Protein AF-A0AAW6MBW4-F1 (afdb_monomer)

Mean predicted aligned error: 4.38 Å

pLDDT: mean 92.66, std 5.17, range [71.69, 97.44]

Solvent-accessible surface area (backbone atoms only — not comparable to full-atom values): 7155 Å² total; per-residue (Å²): 105,71,68,36,54,45,29,74,73,68,46,91,41,73,45,76,38,62,93,68,98,76,87,76,88,46,88,57,50,76,43,84,34,86,46,63,65,53,43,38,54,51,50,59,61,53,50,78,77,41,60,62,49,75,48,75,73,88,69,64,69,55,41,66,66,71,81,73,98,57,86,80,74,86,70,95,74,84,85,88,83,82,60,67,37,76,50,83,62,51,67,63,52,47,62,73,69,56,52,90,86,42,45,82,45,81,67,133

Radius of gyration: 17.31 Å; Cα contacts (8 Å, |Δi|>4): 122; chains: 1; bounding box: 35×32×50 Å

InterPro domains:
  IPR007085 DNA/pantothenate metabolism flavoprotein, C-terminal [PF04127] (1-108)
  IPR035929 CoaB-like superfamily [G3DSA:3.40.50.10300] (1-108)
  IPR035929 CoaB-like superfamily [SSF102645] (1-108)

Structure (mmCIF, N/CA/C/O backbone):
data_AF-A0AAW6MBW4-F1
#
_entry.id   AF-A0AAW6MBW4-F1
#
loop_
_atom_site.group_PDB
_atom_site.id
_atom_site.type_symbol
_atom_site.label_atom_id
_atom_site.label_alt_id
_atom_site.label_comp_id
_atom_site.label_asym_id
_atom_site.label_entity_id
_atom_site.label_seq_id
_atom_site.pdbx_PDB_ins_code
_atom_site.Cartn_x
_atom_site.Cartn_y
_atom_site.Cartn_z
_atom_site.occupancy
_atom_site.B_iso_or_equiv
_atom_site.auth_seq_id
_atom_site.auth_comp_id
_atom_site.auth_asym_id
_atom_site.auth_atom_id
_atom_site.pdbx_PDB_model_num
ATOM 1 N N . ALA A 1 1 ? 0.114 -13.342 6.636 1.00 88.62 1 ALA A N 1
ATOM 2 C CA . ALA A 1 1 ? 0.737 -13.284 7.981 1.00 88.62 1 ALA A CA 1
ATOM 3 C C . ALA A 1 1 ? 0.107 -12.204 8.862 1.00 88.62 1 ALA A C 1
ATOM 5 O O . ALA A 1 1 ? -0.788 -12.552 9.613 1.00 88.62 1 ALA A O 1
ATOM 6 N N . ILE A 1 2 ? 0.490 -10.918 8.758 1.00 93.25 2 ILE A N 1
ATOM 7 C CA . ILE A 1 2 ? -0.066 -9.849 9.625 1.00 93.25 2 ILE A CA 1
ATOM 8 C C . ILE A 1 2 ? -1.591 -9.747 9.478 1.00 93.25 2 ILE A C 1
ATOM 10 O O . ILE A 1 2 ? -2.311 -9.799 10.468 1.00 93.25 2 ILE A O 1
ATOM 14 N N . ALA A 1 3 ? -2.083 -9.680 8.236 1.00 94.44 3 ALA A N 1
ATOM 15 C CA . ALA A 1 3 ? -3.518 -9.626 7.954 1.00 94.44 3 ALA A CA 1
ATOM 16 C C . ALA A 1 3 ? -4.286 -10.826 8.545 1.00 94.44 3 ALA A C 1
ATOM 18 O O . ALA A 1 3 ? -5.332 -10.634 9.159 1.00 94.44 3 ALA A O 1
ATOM 19 N N . ASP A 1 4 ? -3.746 -12.043 8.404 1.00 94.50 4 ASP A N 1
ATOM 20 C CA . ASP A 1 4 ? -4.351 -13.257 8.966 1.00 94.50 4 ASP A CA 1
ATOM 21 C C . ASP A 1 4 ? -4.400 -13.214 10.491 1.00 94.50 4 ASP A C 1
ATOM 23 O O . ASP A 1 4 ? -5.426 -13.546 11.068 1.00 94.50 4 ASP A O 1
ATOM 27 N N . GLU A 1 5 ? -3.315 -12.796 11.144 1.00 96.19 5 GLU A N 1
ATOM 28 C CA . GLU A 1 5 ? -3.236 -12.750 12.605 1.00 96.19 5 GLU A CA 1
ATOM 29 C C . GLU A 1 5 ? -4.199 -11.707 13.188 1.00 96.19 5 GLU A C 1
ATOM 31 O O . GLU A 1 5 ? -4.886 -11.969 14.175 1.00 96.19 5 GLU A O 1
ATOM 36 N N . CYS A 1 6 ? -4.318 -10.538 12.553 1.00 96.06 6 CYS A N 1
ATOM 37 C CA . CYS A 1 6 ? -5.317 -9.541 12.934 1.00 96.06 6 CYS A CA 1
ATOM 38 C C . CYS A 1 6 ? -6.743 -10.092 12.784 1.00 96.06 6 CYS A C 1
ATOM 40 O O . CYS A 1 6 ? -7.562 -9.934 13.691 1.00 96.06 6 CYS A O 1
ATOM 42 N N . ALA A 1 7 ? -7.035 -10.765 11.667 1.00 96.62 7 ALA A N 1
ATOM 43 C CA . ALA A 1 7 ? -8.341 -11.369 11.424 1.00 96.62 7 ALA A CA 1
ATOM 44 C C . ALA A 1 7 ? -8.644 -12.508 12.416 1.00 96.62 7 ALA A C 1
ATOM 46 O O . ALA A 1 7 ? -9.751 -12.575 12.947 1.00 96.62 7 ALA 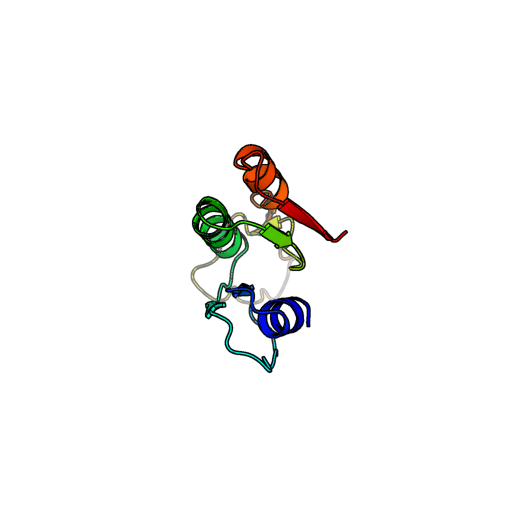A O 1
ATOM 47 N N . ALA A 1 8 ? -7.654 -13.346 12.741 1.00 96.81 8 ALA A N 1
ATOM 48 C CA . ALA A 1 8 ? -7.762 -14.414 13.737 1.00 96.81 8 ALA A CA 1
ATOM 49 C C . ALA A 1 8 ? -8.131 -13.882 15.131 1.00 96.81 8 ALA A C 1
ATOM 51 O O . ALA A 1 8 ? -8.850 -14.537 15.883 1.00 96.81 8 ALA A O 1
ATOM 52 N N . ARG A 1 9 ? -7.675 -12.668 15.461 1.00 96.88 9 ARG A N 1
ATOM 53 C CA . ARG A 1 9 ? -7.991 -11.959 16.713 1.00 96.88 9 ARG A CA 1
ATOM 54 C C . ARG A 1 9 ? -9.308 -11.175 16.664 1.00 96.88 9 ARG A C 1
ATOM 56 O O . ARG A 1 9 ? -9.620 -10.462 17.612 1.00 96.88 9 ARG A O 1
ATOM 63 N N . GLY A 1 10 ? -10.080 -11.297 15.583 1.00 96.75 10 GLY A N 1
ATOM 64 C CA . GLY A 1 10 ? -11.409 -10.697 15.444 1.00 96.75 10 GLY A CA 1
ATOM 65 C C . GLY A 1 10 ? -11.440 -9.312 14.794 1.00 96.75 10 GLY A C 1
ATOM 66 O O . GLY A 1 10 ? -12.498 -8.682 14.767 1.00 96.75 10 GLY A O 1
ATOM 67 N N . ALA A 1 11 ? -10.322 -8.817 14.253 1.00 96.94 11 ALA A N 1
ATOM 68 C CA . ALA A 1 11 ? -10.323 -7.550 13.528 1.00 96.94 11 ALA A CA 1
ATOM 69 C C . ALA A 1 11 ? -11.030 -7.676 12.167 1.00 96.94 11 ALA A C 1
ATOM 71 O O . ALA A 1 11 ? -10.907 -8.681 11.465 1.00 96.94 11 ALA A O 1
ATOM 72 N N . LYS A 1 12 ? -11.712 -6.607 11.742 1.00 97.25 12 LYS A N 1
ATOM 73 C CA . LYS A 1 12 ? -12.178 -6.461 10.356 1.00 97.25 12 LYS A CA 1
ATOM 74 C C . LYS A 1 12 ? -11.018 -5.954 9.509 1.00 97.25 12 LYS A C 1
ATOM 76 O O . LYS A 1 12 ? -10.667 -4.781 9.583 1.00 97.25 12 LYS A O 1
ATOM 81 N N . VAL A 1 13 ? -10.416 -6.839 8.722 1.00 97.44 13 VAL A N 1
ATOM 82 C CA . VAL A 1 13 ? -9.201 -6.516 7.967 1.00 97.44 13 VAL A CA 1
ATOM 83 C C . VAL A 1 13 ? -9.534 -6.182 6.516 1.00 97.44 13 VAL A C 1
ATOM 85 O O . VAL A 1 13 ? -10.237 -6.930 5.830 1.00 97.44 13 VAL A O 1
ATOM 88 N N . ILE A 1 14 ? -8.985 -5.062 6.047 1.00 97.25 14 ILE A N 1
ATOM 89 C CA . ILE A 1 14 ? -8.883 -4.716 4.629 1.00 97.25 14 ILE A CA 1
ATOM 90 C C . ILE A 1 14 ? -7.414 -4.871 4.244 1.00 97.25 14 ILE A C 1
ATOM 92 O O . ILE A 1 14 ? -6.551 -4.216 4.824 1.00 97.25 14 ILE A O 1
ATOM 96 N N . MET A 1 15 ? -7.129 -5.746 3.285 1.00 95.88 15 MET A N 1
ATOM 97 C CA . MET A 1 15 ? -5.780 -5.958 2.767 1.00 95.88 15 MET A CA 1
ATOM 98 C C . MET A 1 15 ? -5.672 -5.325 1.386 1.00 95.88 15 MET A C 1
ATOM 100 O O . MET A 1 15 ? -6.251 -5.828 0.426 1.00 95.88 15 MET A O 1
ATOM 104 N N . ILE A 1 16 ? -4.919 -4.230 1.301 1.00 96.50 16 ILE A N 1
ATOM 105 C CA . ILE A 1 16 ? -4.513 -3.623 0.032 1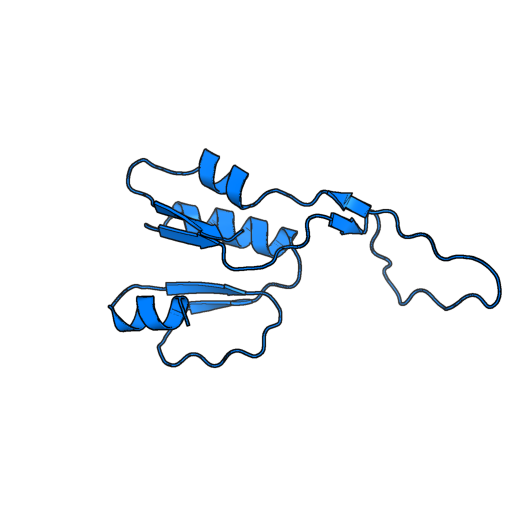.00 96.50 16 ILE A CA 1
ATOM 106 C C . ILE A 1 16 ? -3.212 -4.298 -0.382 1.00 96.50 16 ILE A C 1
ATOM 108 O O . ILE A 1 16 ? -2.265 -4.326 0.405 1.00 96.50 16 ILE A O 1
ATOM 112 N N . SER A 1 17 ? -3.159 -4.879 -1.577 1.00 95.12 17 SER A N 1
ATOM 113 C CA . SER A 1 17 ? -1.977 -5.632 -1.994 1.00 95.12 17 SER A CA 1
ATOM 114 C C . SER A 1 17 ? -1.703 -5.524 -3.482 1.00 95.12 17 SER A C 1
ATOM 116 O O . SER A 1 17 ? -2.632 -5.533 -4.288 1.00 95.12 17 SER A O 1
ATOM 118 N N . GLY A 1 18 ? -0.411 -5.449 -3.806 1.00 92.25 18 GLY A N 1
ATOM 119 C CA . GLY A 1 18 ? 0.108 -5.646 -5.151 1.00 92.25 18 GLY A CA 1
ATOM 120 C C . GLY A 1 18 ? -0.123 -7.074 -5.671 1.00 92.25 18 GLY A C 1
ATOM 121 O O . GLY A 1 18 ? -0.710 -7.910 -4.976 1.00 92.25 18 GLY A O 1
ATOM 122 N N . PRO A 1 19 ? 0.398 -7.404 -6.861 1.00 89.00 19 PRO A N 1
ATOM 123 C CA . PRO A 1 19 ? 0.449 -8.781 -7.332 1.00 89.00 19 PRO A CA 1
ATOM 124 C C . PRO A 1 19 ? 1.365 -9.610 -6.419 1.00 89.00 19 PRO A C 1
ATOM 126 O O . PRO A 1 19 ? 2.590 -9.525 -6.489 1.00 89.00 19 PRO A O 1
ATOM 129 N N . VAL A 1 20 ? 0.761 -10.410 -5.540 1.00 88.06 20 VAL A N 1
ATOM 130 C CA . VAL A 1 20 ? 1.463 -11.294 -4.602 1.00 88.06 20 VAL A CA 1
ATOM 131 C C . VAL A 1 20 ? 0.856 -12.689 -4.625 1.00 88.06 20 VAL A C 1
ATOM 133 O O . VAL A 1 20 ? -0.356 -12.861 -4.762 1.00 88.06 20 VAL A O 1
ATOM 136 N N . LEU A 1 21 ? 1.699 -13.702 -4.439 1.00 84.62 21 LEU A N 1
ATOM 137 C CA . LEU A 1 21 ? 1.243 -15.071 -4.238 1.00 84.62 21 LEU A CA 1
ATOM 138 C C . LEU A 1 21 ? 0.994 -15.291 -2.745 1.00 84.62 21 LEU A C 1
ATOM 140 O O . LEU A 1 21 ? 1.882 -15.722 -2.012 1.00 84.62 21 LEU A O 1
ATOM 144 N N . GLN A 1 22 ? -0.209 -14.949 -2.284 1.00 82.38 22 GLN A N 1
ATOM 145 C CA . GLN A 1 22 ? -0.578 -15.075 -0.878 1.00 82.38 22 GLN A CA 1
ATOM 146 C C . GLN A 1 22 ? -1.861 -15.882 -0.698 1.00 82.38 22 GLN A C 1
ATOM 148 O O . GLN A 1 22 ? -2.870 -15.635 -1.352 1.00 82.38 22 GLN A O 1
ATOM 153 N N . GLN A 1 23 ? -1.818 -16.830 0.236 1.00 86.31 23 GLN A N 1
ATOM 154 C CA . GLN A 1 23 ? -2.987 -17.564 0.706 1.00 86.31 23 GLN A CA 1
ATOM 155 C C . GLN A 1 23 ? -3.410 -17.012 2.064 1.00 86.31 23 GLN A C 1
ATOM 157 O O . GLN A 1 23 ? -2.600 -16.941 2.988 1.00 86.31 23 GLN A O 1
ATOM 162 N N . LEU A 1 24 ? -4.677 -16.620 2.168 1.00 89.81 24 LEU A N 1
ATOM 163 C CA . LEU A 1 24 ? -5.274 -16.144 3.410 1.00 89.81 24 LEU A CA 1
ATOM 164 C C . LEU A 1 24 ? -5.954 -17.305 4.129 1.00 89.81 24 LEU A C 1
ATOM 166 O O . LEU A 1 24 ? -6.648 -18.108 3.506 1.00 89.81 24 LEU A O 1
ATOM 170 N N . LYS A 1 25 ? -5.758 -17.384 5.444 1.00 92.50 25 LYS A N 1
ATOM 171 C CA . LYS A 1 25 ? -6.371 -18.417 6.295 1.00 92.50 25 LYS A CA 1
ATOM 172 C C . LYS A 1 25 ? -7.719 -17.980 6.862 1.00 92.50 25 LYS A C 1
ATOM 174 O O . LYS A 1 25 ? -8.535 -18.822 7.218 1.00 92.50 25 LYS A O 1
ATOM 179 N N . PHE A 1 26 ? -7.938 -16.671 6.947 1.00 93.44 26 PHE A N 1
ATOM 180 C CA . PHE A 1 26 ? -9.130 -16.054 7.520 1.00 93.44 26 PHE A CA 1
ATOM 181 C C . PHE A 1 26 ? -9.800 -15.124 6.502 1.00 93.44 26 PHE A C 1
ATOM 183 O O . PHE A 1 26 ? -9.137 -14.650 5.575 1.00 93.44 26 PHE A O 1
ATOM 190 N N . PRO A 1 27 ? -11.105 -14.839 6.655 1.00 91.19 27 PRO A N 1
ATOM 191 C CA . PRO A 1 27 ? -11.802 -13.918 5.771 1.00 91.19 27 PRO A CA 1
ATOM 192 C C . PRO A 1 27 ? -11.262 -12.495 5.952 1.00 91.19 27 PRO A C 1
ATOM 194 O O . PRO A 1 27 ? -11.505 -11.834 6.960 1.00 91.19 27 PRO A O 1
ATOM 197 N N . VAL A 1 28 ? -10.545 -12.019 4.940 1.00 94.88 28 VAL A N 1
ATOM 198 C CA . VAL A 1 28 ? -10.050 -10.646 4.832 1.00 94.88 28 VAL A CA 1
ATOM 199 C C . VAL A 1 28 ? -10.639 -10.032 3.571 1.00 94.88 28 VAL A C 1
ATOM 201 O O . VAL A 1 28 ? -10.746 -10.693 2.536 1.00 94.88 28 VAL A O 1
ATOM 204 N N . ARG A 1 29 ? -11.011 -8.750 3.625 1.00 95.38 29 ARG A N 1
ATOM 205 C CA . ARG A 1 29 ? -11.434 -8.028 2.426 1.00 95.38 29 ARG A CA 1
ATOM 206 C C . ARG A 1 29 ? -10.200 -7.675 1.599 1.00 95.38 29 ARG A C 1
ATOM 208 O O . ARG A 1 29 ? -9.485 -6.730 1.926 1.00 95.38 29 ARG A O 1
ATOM 215 N N . TRP A 1 30 ? -9.961 -8.433 0.536 1.00 93.62 30 TRP A N 1
ATOM 216 C CA . TRP A 1 30 ? -8.861 -8.186 -0.394 1.00 93.62 30 TRP A CA 1
ATOM 217 C C . TRP A 1 30 ? -9.203 -7.032 -1.346 1.00 93.62 30 TRP A C 1
ATOM 219 O O . TRP A 1 30 ? -10.251 -7.044 -1.992 1.00 93.62 30 TRP A O 1
ATOM 229 N N . PHE A 1 31 ? -8.305 -6.052 -1.461 1.00 95.88 31 PHE A N 1
ATOM 230 C CA . PHE A 1 31 ? -8.353 -4.981 -2.454 1.00 95.88 31 PHE A CA 1
ATOM 231 C C . PHE A 1 31 ? -7.062 -4.988 -3.300 1.00 95.88 31 PHE A C 1
ATOM 233 O O . PHE A 1 31 ? -6.021 -4.524 -2.827 1.00 95.88 31 PHE A O 1
ATOM 240 N N . PRO A 1 32 ? -7.082 -5.570 -4.513 1.00 95.38 32 PRO A N 1
ATOM 241 C CA . PRO A 1 32 ? -5.886 -5.684 -5.337 1.00 95.38 32 PRO A CA 1
ATOM 242 C C . PRO A 1 32 ? -5.555 -4.344 -6.004 1.00 95.38 32 PRO A C 1
ATOM 244 O O . PRO A 1 32 ? -6.453 -3.606 -6.411 1.00 95.38 32 PRO A O 1
ATOM 247 N N . VAL A 1 33 ? -4.266 -4.047 -6.119 1.00 96.25 33 VAL A N 1
ATOM 248 C CA . VAL A 1 33 ? -3.715 -2.881 -6.821 1.00 96.25 33 VAL A CA 1
ATOM 249 C C . VAL A 1 33 ? -2.501 -3.310 -7.642 1.00 96.25 33 VAL A C 1
ATOM 251 O O . VAL A 1 33 ? -1.886 -4.334 -7.361 1.00 96.25 33 VAL A O 1
ATOM 254 N N . GLU A 1 34 ? -2.138 -2.527 -8.648 1.00 93.75 34 GLU A N 1
ATOM 255 C CA . GLU A 1 34 ? -0.996 -2.804 -9.529 1.00 93.75 34 GLU A CA 1
ATOM 256 C C . GLU A 1 34 ? 0.074 -1.711 -9.467 1.00 93.75 34 GLU A C 1
ATOM 258 O O . GLU A 1 34 ? 1.254 -2.001 -9.645 1.00 93.75 34 GLU A O 1
ATOM 263 N N . SER A 1 35 ? -0.311 -0.463 -9.183 1.00 93.25 35 SER A N 1
ATOM 264 C CA . SER A 1 35 ? 0.609 0.678 -9.151 1.00 93.25 35 SER A CA 1
ATOM 265 C C . SER A 1 35 ? 0.706 1.335 -7.774 1.00 93.25 35 SER A C 1
ATOM 267 O O . SER A 1 35 ? -0.200 1.226 -6.942 1.00 93.25 35 SER A O 1
ATOM 269 N N . GLY A 1 36 ? 1.799 2.077 -7.559 1.00 92.94 36 GLY A N 1
ATOM 270 C CA . GLY A 1 36 ? 1.987 2.900 -6.361 1.00 92.94 36 GLY A CA 1
ATOM 271 C C . GLY A 1 36 ? 0.861 3.920 -6.172 1.00 92.94 36 GLY A C 1
ATOM 272 O O . GLY A 1 36 ? 0.358 4.069 -5.064 1.00 92.94 36 GLY A O 1
ATOM 273 N N . ASP A 1 37 ? 0.376 4.532 -7.256 1.00 94.62 37 ASP A N 1
ATOM 274 C CA . ASP A 1 37 ? -0.745 5.479 -7.199 1.00 94.62 37 ASP A CA 1
ATOM 275 C C . ASP A 1 37 ? -2.058 4.797 -6.800 1.00 94.62 37 ASP A C 1
ATOM 277 O O . ASP A 1 37 ? -2.784 5.299 -5.943 1.00 94.62 37 ASP A O 1
ATOM 281 N N . GLN A 1 38 ? -2.363 3.622 -7.360 1.00 95.81 38 GLN A N 1
ATOM 282 C CA . GLN A 1 38 ? -3.544 2.859 -6.947 1.00 95.81 38 GLN A CA 1
ATOM 283 C C . GLN A 1 38 ? -3.467 2.477 -5.464 1.00 95.81 38 GLN A C 1
ATOM 285 O O . GLN A 1 38 ? -4.464 2.595 -4.748 1.00 95.81 38 GLN A O 1
ATOM 290 N N . MET A 1 39 ? -2.285 2.060 -4.994 1.00 97.06 39 MET A N 1
ATOM 291 C CA . MET A 1 39 ? -2.061 1.758 -3.582 1.00 97.06 39 MET A CA 1
ATOM 292 C C . MET A 1 39 ? -2.240 2.997 -2.703 1.00 97.06 39 MET A C 1
ATOM 294 O O . MET A 1 39 ? -2.922 2.909 -1.685 1.00 97.06 39 MET A O 1
ATOM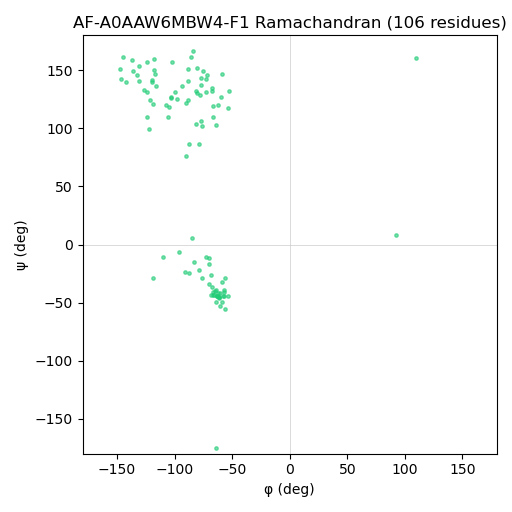 298 N N . TYR A 1 40 ? -1.693 4.142 -3.116 1.00 96.81 40 TYR A N 1
ATOM 299 C CA . TYR A 1 40 ? -1.841 5.427 -2.437 1.00 96.81 40 TYR A CA 1
ATOM 300 C C . TYR A 1 40 ? -3.318 5.801 -2.276 1.00 96.81 40 TYR A C 1
ATOM 302 O O . TYR A 1 40 ? -3.797 5.955 -1.152 1.00 96.81 40 TYR A O 1
ATOM 310 N N . TYR A 1 41 ? -4.083 5.844 -3.371 1.00 96.88 41 TYR A N 1
ATOM 311 C CA . TYR A 1 41 ? -5.499 6.214 -3.313 1.00 96.88 41 TYR A CA 1
ATOM 312 C C . TYR A 1 41 ? -6.326 5.239 -2.471 1.00 96.88 41 TYR A C 1
ATOM 314 O O . TYR A 1 41 ? -7.179 5.667 -1.689 1.00 96.88 41 TYR A O 1
ATOM 322 N N . ALA A 1 42 ? -6.077 3.933 -2.602 1.00 97.25 42 ALA A N 1
ATOM 323 C CA . ALA A 1 42 ? -6.757 2.925 -1.797 1.00 97.25 42 ALA A CA 1
ATOM 324 C C . ALA A 1 42 ? -6.436 3.093 -0.304 1.00 97.25 42 ALA A C 1
ATOM 326 O O . ALA A 1 42 ? -7.347 3.059 0.525 1.00 97.25 42 ALA A O 1
ATOM 327 N N . ALA A 1 43 ? -5.165 3.315 0.040 1.00 96.94 43 ALA A N 1
ATOM 328 C CA . ALA A 1 43 ? -4.727 3.478 1.419 1.00 96.94 43 ALA A CA 1
ATOM 329 C C . ALA A 1 43 ? -5.352 4.724 2.055 1.00 96.94 43 ALA A C 1
ATOM 331 O O . ALA A 1 43 ? -5.976 4.612 3.110 1.00 96.94 43 ALA A O 1
ATOM 332 N N . CYS A 1 44 ? -5.286 5.879 1.385 1.00 96.00 44 CYS A N 1
ATOM 333 C CA . CYS A 1 44 ? -5.910 7.119 1.855 1.00 96.00 44 CYS A CA 1
ATOM 334 C C . CYS A 1 44 ? -7.421 6.958 2.052 1.00 96.00 44 CYS A C 1
ATOM 336 O O . CYS A 1 44 ? -7.967 7.373 3.077 1.00 96.00 44 CYS A O 1
ATOM 338 N N . ARG A 1 45 ? -8.100 6.311 1.094 1.00 96.56 45 ARG A N 1
ATOM 339 C CA . ARG A 1 45 ? -9.542 6.056 1.165 1.00 96.56 45 ARG A CA 1
ATOM 340 C C . ARG A 1 45 ? -9.906 5.198 2.374 1.00 96.56 45 ARG A C 1
ATOM 342 O O . ARG A 1 45 ? -10.798 5.568 3.128 1.00 96.56 45 ARG A O 1
ATOM 349 N N . PHE A 1 46 ? -9.266 4.041 2.540 1.00 96.94 46 PHE A N 1
ATOM 350 C CA . PHE A 1 46 ? -9.651 3.093 3.588 1.00 96.94 46 PHE A CA 1
ATOM 351 C C . PHE A 1 46 ? -9.175 3.519 4.977 1.00 96.94 46 PHE A C 1
ATOM 353 O O . PHE A 1 46 ? -9.847 3.227 5.964 1.00 96.94 46 PHE A O 1
ATOM 360 N N . PHE A 1 47 ? -8.070 4.257 5.075 1.00 96.75 47 PHE A N 1
ATOM 361 C CA . PHE A 1 47 ? -7.578 4.735 6.362 1.00 96.75 47 PHE A CA 1
ATOM 362 C C . PHE A 1 47 ? -8.479 5.787 7.007 1.00 96.75 47 PHE A C 1
ATOM 364 O O . PHE A 1 47 ? -8.521 5.871 8.229 1.00 96.75 47 PHE A O 1
ATOM 371 N N . ALA A 1 48 ? -9.253 6.549 6.228 1.00 94.12 48 ALA A N 1
ATOM 372 C CA . ALA A 1 48 ? -10.193 7.532 6.772 1.00 94.12 48 ALA A CA 1
ATOM 373 C C . ALA A 1 48 ? -11.205 6.920 7.770 1.00 94.12 48 ALA A C 1
ATOM 375 O O . ALA A 1 48 ? -11.662 7.609 8.691 1.00 94.12 48 ALA A O 1
ATOM 376 N N . GLU A 1 49 ? -11.518 5.632 7.595 1.00 94.12 49 GLU A N 1
ATOM 377 C CA . GLU A 1 49 ? -12.465 4.860 8.407 1.00 94.12 49 GLU A CA 1
ATOM 378 C C . GLU A 1 49 ? -11.800 3.786 9.288 1.00 94.12 49 GLU A C 1
ATOM 380 O O . GLU A 1 49 ? -12.462 3.229 10.161 1.00 94.12 49 GLU A O 1
ATOM 385 N N . ALA A 1 50 ? -10.512 3.489 9.091 1.00 96.25 50 ALA A N 1
ATOM 386 C CA . ALA A 1 50 ? -9.806 2.451 9.841 1.00 96.25 50 ALA A CA 1
ATOM 387 C C . ALA A 1 50 ? -9.355 2.934 11.228 1.00 96.25 50 ALA A C 1
ATOM 389 O O . ALA A 1 50 ? -9.048 4.108 11.419 1.00 96.25 50 ALA A O 1
ATOM 390 N N . ASP A 1 51 ? -9.230 2.021 12.190 1.00 97.19 51 ASP A N 1
ATOM 391 C CA . ASP A 1 51 ? -8.632 2.322 13.500 1.00 97.19 51 ASP A CA 1
ATOM 392 C C . ASP A 1 51 ? -7.101 2.151 13.494 1.00 97.19 51 ASP A C 1
ATOM 394 O O . ASP A 1 51 ? -6.393 2.790 14.269 1.00 97.19 51 ASP A O 1
ATOM 398 N N . ALA A 1 52 ? -6.563 1.322 12.596 1.00 96.38 52 ALA A N 1
ATOM 399 C CA . ALA A 1 52 ? -5.127 1.115 12.448 1.00 96.38 52 ALA A CA 1
ATOM 400 C C . ALA A 1 52 ? -4.730 0.817 10.994 1.00 96.38 52 ALA A C 1
ATOM 402 O O . ALA A 1 52 ? -5.506 0.223 10.244 1.00 96.38 52 ALA A O 1
ATOM 403 N N . ALA A 1 53 ? -3.502 1.181 10.619 1.00 96.62 53 ALA A N 1
ATOM 404 C CA . ALA A 1 53 ? -2.877 0.816 9.348 1.00 96.62 53 ALA A CA 1
ATOM 405 C C . ALA A 1 53 ? -1.465 0.250 9.552 1.00 96.62 53 ALA A C 1
ATOM 407 O O . ALA A 1 53 ? -0.698 0.736 10.384 1.00 96.62 53 ALA A O 1
ATOM 408 N N . SER A 1 54 ? -1.129 -0.780 8.768 1.00 95.44 54 SER A N 1
ATOM 409 C CA . SER A 1 54 ? 0.174 -1.451 8.762 1.00 9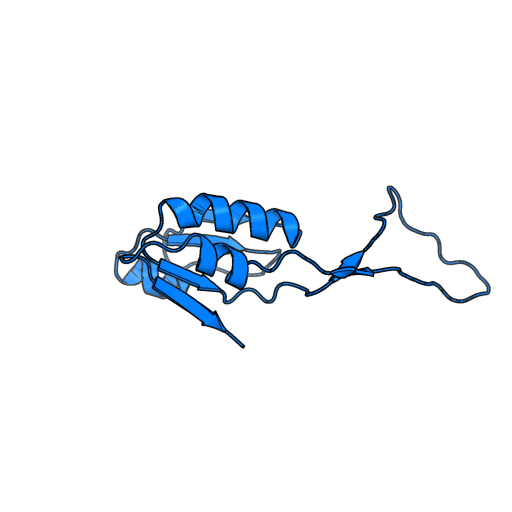5.44 54 SER A CA 1
ATOM 410 C C . SER A 1 54 ? 0.774 -1.420 7.354 1.00 95.44 54 SER A C 1
ATOM 412 O O . SER A 1 54 ? 0.293 -2.103 6.448 1.00 95.44 54 SER A O 1
ATOM 414 N N . HIS A 1 55 ? 1.829 -0.626 7.174 1.00 89.75 55 HIS A N 1
ATOM 415 C CA . HIS A 1 55 ? 2.527 -0.423 5.903 1.00 89.75 55 HIS A CA 1
ATOM 416 C C . HIS A 1 55 ? 3.652 -1.431 5.732 1.00 89.75 55 HIS A C 1
ATOM 418 O O . HIS A 1 55 ? 4.820 -1.114 5.917 1.00 89.75 55 HIS A O 1
ATOM 424 N N . SER A 1 56 ? 3.275 -2.663 5.401 1.00 91.94 56 SER A N 1
ATOM 425 C CA . SER A 1 56 ? 4.223 -3.748 5.103 1.00 91.94 56 SER A CA 1
ATOM 426 C C . SER A 1 56 ? 4.493 -3.931 3.606 1.00 91.94 56 SER A C 1
ATOM 428 O O . SER A 1 56 ? 5.336 -4.741 3.230 1.00 91.94 56 SER A O 1
ATOM 430 N N . ALA A 1 57 ? 3.774 -3.211 2.740 1.00 89.56 57 ALA A N 1
ATOM 431 C CA . ALA A 1 57 ? 4.002 -3.262 1.303 1.00 89.56 57 ALA A CA 1
ATOM 432 C C . ALA A 1 57 ? 5.307 -2.539 0.940 1.00 89.56 57 ALA A C 1
ATOM 434 O O . ALA A 1 57 ? 5.508 -1.392 1.331 1.00 89.56 57 ALA A O 1
ATOM 435 N N . ALA A 1 58 ? 6.152 -3.193 0.143 1.00 89.12 58 ALA A N 1
ATOM 436 C CA . ALA A 1 58 ? 7.322 -2.572 -0.468 1.00 89.12 58 ALA A CA 1
ATOM 437 C C . ALA A 1 58 ? 6.882 -1.752 -1.692 1.00 89.12 58 ALA A C 1
ATOM 439 O O . ALA A 1 58 ? 6.817 -2.264 -2.810 1.00 89.12 58 ALA A O 1
ATOM 440 N N . VAL A 1 59 ? 6.501 -0.497 -1.461 1.00 88.06 59 VAL A N 1
ATOM 441 C CA . VAL A 1 59 ? 6.110 0.434 -2.527 1.00 88.06 59 VAL A CA 1
ATOM 442 C C . VAL A 1 59 ? 7.369 1.025 -3.147 1.00 88.06 59 VAL A C 1
ATOM 444 O O . VAL A 1 59 ? 8.264 1.447 -2.427 1.00 88.06 59 VAL A O 1
ATOM 447 N N . ALA A 1 60 ? 7.454 1.024 -4.476 1.00 91.50 60 ALA A N 1
ATOM 448 C CA . ALA A 1 60 ? 8.588 1.615 -5.176 1.00 91.50 60 ALA A CA 1
ATOM 449 C C . ALA A 1 60 ? 8.602 3.138 -4.992 1.00 91.50 60 ALA A C 1
ATOM 451 O O . ALA A 1 60 ? 7.570 3.766 -5.198 1.00 91.50 60 ALA A O 1
ATOM 452 N N . ASP A 1 61 ? 9.770 3.713 -4.699 1.00 91.50 61 ASP A N 1
ATOM 453 C CA . ASP A 1 61 ? 9.946 5.163 -4.499 1.00 91.50 61 ASP A CA 1
ATOM 454 C C . ASP A 1 61 ? 9.801 5.986 -5.791 1.00 91.50 61 ASP A C 1
ATOM 456 O O . ASP A 1 61 ? 9.643 7.208 -5.759 1.00 91.50 61 ASP A O 1
ATOM 460 N N . PHE A 1 62 ? 9.886 5.326 -6.949 1.00 94.06 62 PHE A N 1
ATOM 461 C CA . PHE A 1 62 ? 9.865 5.955 -8.263 1.00 94.06 62 PHE A CA 1
ATOM 462 C C . PHE A 1 62 ? 8.970 5.194 -9.242 1.00 94.06 62 PHE A C 1
ATOM 464 O O . PHE A 1 62 ? 8.855 3.969 -9.199 1.00 94.06 62 PHE A O 1
ATOM 471 N N . THR A 1 63 ? 8.377 5.931 -10.177 1.00 94.31 63 THR A N 1
ATOM 472 C CA . THR A 1 63 ? 7.551 5.408 -11.272 1.00 94.31 63 THR A CA 1
ATOM 473 C C . THR A 1 63 ? 8.002 6.021 -12.603 1.00 94.31 63 THR A C 1
ATOM 475 O O . THR A 1 63 ? 8.555 7.128 -12.590 1.00 94.31 63 THR A O 1
ATOM 478 N N . PRO A 1 64 ? 7.808 5.358 -13.760 1.00 94.69 64 PRO A N 1
ATOM 479 C CA . PRO A 1 64 ? 8.106 5.962 -15.053 1.00 94.69 64 PRO A CA 1
ATOM 480 C C . PRO A 1 64 ? 7.426 7.325 -15.216 1.00 94.69 64 PRO A C 1
ATOM 482 O O . PRO A 1 64 ? 6.237 7.491 -14.943 1.00 94.69 64 PRO A O 1
ATOM 485 N N . GLU A 1 65 ? 8.193 8.314 -15.666 1.00 94.81 65 GLU A N 1
ATOM 486 C CA . GLU A 1 65 ? 7.678 9.655 -15.947 1.00 94.81 65 GLU A CA 1
ATOM 487 C C . GLU A 1 65 ? 6.661 9.618 -17.097 1.00 94.81 65 GLU A C 1
ATOM 489 O O . GLU A 1 65 ? 5.612 10.259 -17.020 1.00 94.81 65 GLU A O 1
ATOM 494 N N . GLN A 1 66 ? 6.943 8.799 -18.116 1.00 91.06 66 GLN A N 1
ATOM 495 C CA . GLN A 1 66 ? 6.029 8.447 -19.198 1.00 91.06 66 GLN A CA 1
ATOM 496 C C . GLN A 1 66 ? 5.867 6.929 -19.276 1.00 91.06 66 GLN A C 1
ATOM 498 O O . GLN A 1 66 ? 6.847 6.184 -19.310 1.00 91.06 66 GLN A O 1
ATOM 503 N N . VAL A 1 67 ? 4.614 6.481 -19.338 1.00 91.12 67 VAL A N 1
ATOM 504 C CA . VAL A 1 67 ? 4.250 5.084 -19.588 1.00 91.12 67 VAL A CA 1
ATOM 505 C C . VAL A 1 67 ? 3.919 4.956 -21.071 1.00 91.12 67 VAL A C 1
ATOM 507 O O . VAL A 1 67 ? 3.103 5.715 -21.583 1.00 91.12 67 VAL A O 1
ATOM 510 N N . ALA A 1 68 ? 4.575 4.032 -21.771 1.00 90.69 68 ALA A N 1
ATOM 511 C CA . ALA A 1 68 ? 4.305 3.791 -23.183 1.00 90.69 68 ALA A CA 1
ATOM 512 C C . ALA A 1 68 ? 3.007 2.987 -23.364 1.00 90.69 68 ALA A C 1
ATOM 514 O O . ALA A 1 68 ? 2.808 1.978 -22.689 1.00 90.69 68 ALA A O 1
ATOM 515 N N . ASP A 1 69 ? 2.177 3.374 -24.335 1.00 92.38 69 ASP A N 1
ATOM 516 C CA . ASP A 1 69 ? 0.911 2.685 -24.652 1.00 92.38 69 ASP A CA 1
ATOM 517 C C . ASP A 1 69 ? 1.111 1.303 -25.300 1.00 92.38 69 ASP A C 1
ATOM 519 O O . ASP A 1 69 ? 0.178 0.514 -25.447 1.00 92.38 69 ASP A O 1
ATOM 523 N N . ALA A 1 70 ? 2.341 0.999 -25.717 1.00 92.31 70 ALA A N 1
ATOM 524 C CA . ALA A 1 70 ? 2.708 -0.263 -26.331 1.00 92.31 70 ALA A CA 1
ATOM 525 C C . ALA A 1 70 ? 4.120 -0.686 -25.920 1.00 92.31 70 ALA A C 1
ATOM 527 O O . ALA A 1 70 ? 4.954 0.120 -25.505 1.00 92.31 70 ALA A O 1
ATOM 528 N N . LYS A 1 71 ? 4.405 -1.981 -26.093 1.00 90.75 71 LYS A N 1
ATOM 529 C CA . LYS A 1 71 ? 5.728 -2.560 -25.850 1.00 90.75 71 LYS A CA 1
ATOM 530 C C . LYS A 1 71 ? 6.803 -1.790 -26.625 1.00 90.75 71 LYS A C 1
ATOM 532 O O . LYS A 1 71 ? 6.821 -1.819 -27.857 1.00 90.75 71 LYS A O 1
ATOM 537 N N . ILE A 1 72 ? 7.735 -1.182 -25.893 1.00 88.12 72 ILE A N 1
ATOM 538 C CA . ILE A 1 72 ? 8.929 -0.551 -26.461 1.00 88.12 72 ILE A CA 1
ATOM 539 C C . ILE A 1 72 ? 9.749 -1.647 -27.153 1.00 88.12 72 ILE A C 1
ATOM 541 O O . ILE A 1 72 ? 10.121 -2.655 -26.542 1.00 88.12 72 ILE A O 1
ATOM 545 N N . LYS A 1 73 ? 9.967 -1.502 -28.463 1.00 86.88 73 LYS A N 1
ATOM 546 C CA . LYS A 1 73 ? 10.754 -2.463 -29.242 1.00 86.88 73 LYS A CA 1
ATOM 547 C C . LYS A 1 73 ? 12.227 -2.311 -28.876 1.00 86.88 73 LYS A C 1
ATOM 549 O O . LYS A 1 73 ? 12.707 -1.202 -28.686 1.00 86.88 73 LYS A O 1
ATOM 554 N N . ARG A 1 74 ? 12.949 -3.431 -28.806 1.00 84.94 74 ARG A N 1
ATOM 555 C CA . ARG A 1 74 ? 14.405 -3.402 -28.640 1.00 84.94 74 ARG A CA 1
ATOM 556 C C . ARG A 1 74 ? 15.025 -2.805 -29.9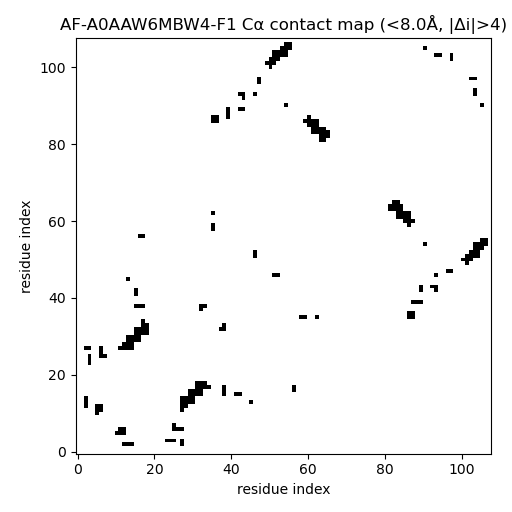03 1.00 84.94 74 ARG A C 1
ATOM 558 O O . ARG A 1 74 ? 14.861 -3.374 -30.984 1.00 84.94 74 ARG A O 1
ATOM 565 N N . GLU A 1 75 ? 15.734 -1.695 -29.755 1.00 81.69 75 GLU A N 1
ATOM 566 C CA . GLU A 1 75 ? 16.586 -1.159 -30.814 1.00 81.69 75 GLU A CA 1
ATOM 567 C C . GLU A 1 75 ? 17.873 -1.992 -30.921 1.00 81.69 75 GLU A C 1
ATOM 569 O O . GLU A 1 75 ? 18.301 -2.623 -29.951 1.00 81.69 75 GLU A O 1
ATOM 574 N N . LYS A 1 76 ? 18.438 -2.095 -32.131 1.00 71.69 76 LYS A N 1
ATOM 575 C CA . LYS A 1 76 ? 19.611 -2.950 -32.397 1.00 71.69 76 LYS A CA 1
ATOM 576 C C . LYS A 1 76 ? 20.926 -2.312 -31.935 1.00 71.69 76 LYS A C 1
ATOM 578 O O . LYS A 1 76 ? 21.880 -3.044 -31.698 1.00 71.69 76 LYS A O 1
ATOM 583 N N . GLU A 1 77 ? 20.952 -0.990 -31.796 1.00 73.12 77 GLU A N 1
ATOM 584 C CA . GLU A 1 77 ? 22.098 -0.179 -31.381 1.00 73.12 77 GLU A CA 1
ATOM 585 C C . GLU A 1 77 ? 21.585 0.961 -30.481 1.00 73.12 77 GLU A C 1
ATOM 587 O O . GLU A 1 77 ? 20.530 1.519 -30.771 1.00 73.12 77 GLU A O 1
ATOM 592 N N . GLY A 1 78 ? 22.309 1.294 -29.403 1.00 74.12 78 GLY A N 1
ATOM 593 C CA . GLY A 1 78 ? 21.980 2.397 -28.483 1.00 74.12 78 GLY A CA 1
ATOM 594 C C . GLY A 1 78 ? 21.507 1.977 -27.082 1.00 74.12 78 GLY A C 1
ATOM 595 O O . GLY A 1 78 ? 21.075 0.845 -26.859 1.00 74.12 78 GLY A O 1
ATOM 596 N N . 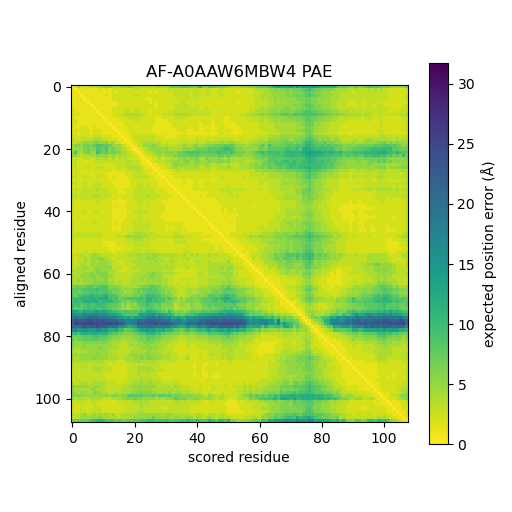ASP A 1 79 ? 21.600 2.915 -26.133 1.00 83.38 79 ASP A N 1
ATOM 597 C CA . ASP A 1 79 ? 21.150 2.746 -24.746 1.00 83.38 79 ASP A CA 1
ATOM 598 C C . ASP A 1 79 ? 19.673 3.133 -24.583 1.00 83.38 79 ASP A C 1
ATOM 600 O O . ASP A 1 79 ? 19.206 4.140 -25.119 1.00 83.38 79 ASP A O 1
ATOM 604 N N . MET A 1 80 ? 18.932 2.373 -23.772 1.00 86.00 80 MET A N 1
ATOM 605 C CA . MET A 1 80 ? 17.568 2.731 -23.380 1.00 86.00 80 MET A CA 1
ATOM 606 C C . MET A 1 80 ? 17.597 3.561 -22.095 1.00 86.00 80 MET A C 1
ATOM 608 O O . MET A 1 80 ? 18.042 3.083 -21.053 1.00 86.00 80 MET A O 1
ATOM 612 N N . THR A 1 81 ? 17.056 4.779 -22.145 1.00 89.44 81 THR A N 1
ATOM 613 C CA . THR A 1 81 ? 16.885 5.629 -20.958 1.00 89.44 81 THR A CA 1
ATOM 614 C C . THR A 1 81 ? 15.435 5.617 -20.487 1.00 89.44 81 THR A C 1
ATOM 616 O O . THR A 1 81 ? 14.532 5.942 -21.256 1.00 89.44 81 THR A O 1
ATOM 619 N N . LEU A 1 82 ? 15.211 5.304 -19.208 1.00 91.38 82 LEU A N 1
ATOM 620 C CA . LEU A 1 82 ? 13.924 5.500 -18.540 1.00 91.38 82 LEU A CA 1
ATOM 621 C C . LEU A 1 82 ? 14.016 6.710 -17.615 1.00 91.38 82 LEU A C 1
ATOM 623 O O . LEU A 1 82 ? 14.798 6.717 -16.666 1.00 91.38 82 LEU A O 1
ATOM 627 N N . ARG A 1 83 ? 13.199 7.730 -17.881 1.00 95.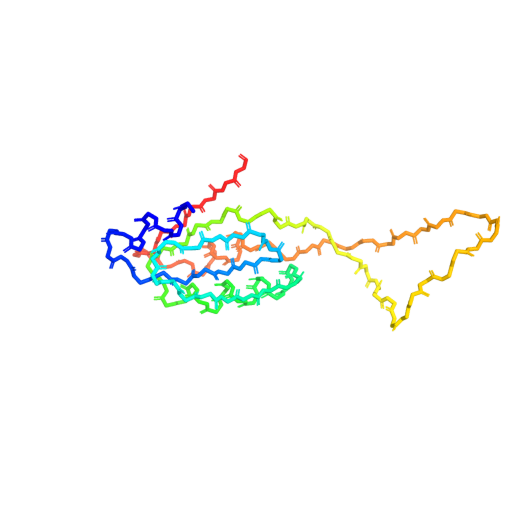62 83 ARG A N 1
ATOM 628 C CA . ARG A 1 83 ? 13.007 8.836 -16.941 1.00 95.62 83 ARG A CA 1
ATOM 629 C C . ARG A 1 83 ? 12.021 8.400 -15.872 1.00 95.62 83 ARG A C 1
ATOM 631 O O . ARG A 1 83 ? 10.956 7.871 -16.190 1.00 95.62 83 ARG A O 1
ATOM 638 N N . LEU A 1 84 ? 12.390 8.615 -14.618 1.00 96.94 84 LEU A N 1
ATOM 639 C CA . LEU A 1 84 ? 11.575 8.274 -13.465 1.00 96.94 84 LEU A CA 1
ATOM 640 C C . LEU A 1 84 ? 11.213 9.544 -12.703 1.00 96.94 84 LEU A C 1
ATOM 642 O O . LEU A 1 84 ? 12.016 10.473 -12.616 1.00 96.94 84 LEU A O 1
ATOM 646 N N . LYS A 1 85 ? 10.021 9.549 -12.116 1.00 95.56 85 LYS A N 1
ATOM 647 C CA . LYS A 1 85 ? 9.574 10.567 -11.166 1.00 95.56 85 LYS A CA 1
ATOM 648 C C . LYS A 1 85 ? 9.296 9.919 -9.803 1.00 95.56 85 LYS A C 1
ATOM 650 O O . LYS A 1 85 ? 8.927 8.741 -9.780 1.00 95.56 85 LYS A O 1
ATOM 655 N N . PRO A 1 86 ? 9.464 10.644 -8.685 1.00 95.50 86 PRO A N 1
ATOM 656 C CA . PRO A 1 86 ? 9.108 10.135 -7.363 1.00 95.50 86 PRO A CA 1
ATOM 657 C C . PRO A 1 86 ? 7.624 9.756 -7.279 1.00 95.50 86 PRO A C 1
ATOM 659 O O . PRO A 1 86 ? 6.779 10.402 -7.905 1.00 95.50 86 PRO A O 1
ATOM 662 N N . THR A 1 87 ? 7.302 8.725 -6.504 1.00 94.31 87 THR A N 1
ATOM 663 C CA . THR A 1 87 ? 5.917 8.371 -6.165 1.00 94.31 87 THR A CA 1
ATOM 664 C C . THR A 1 87 ? 5.397 9.186 -4.987 1.00 94.31 87 THR A C 1
ATOM 666 O O . THR A 1 87 ? 6.155 9.804 -4.241 1.00 94.31 87 THR A O 1
ATOM 669 N N . ASN A 1 88 ? 4.082 9.150 -4.785 1.00 93.19 88 ASN A N 1
ATOM 670 C CA . ASN A 1 88 ? 3.464 9.718 -3.595 1.00 93.19 88 ASN A CA 1
ATOM 671 C C . ASN A 1 88 ? 3.853 8.923 -2.339 1.00 93.19 88 ASN A C 1
ATOM 673 O O . ASN A 1 88 ? 3.728 7.698 -2.312 1.00 93.19 88 ASN A O 1
ATOM 677 N N . ASP A 1 89 ? 4.264 9.624 -1.282 1.00 93.44 89 ASP A N 1
ATOM 678 C CA . ASP A 1 89 ? 4.565 9.007 0.010 1.00 93.44 89 ASP A CA 1
ATOM 679 C C . ASP A 1 89 ? 3.264 8.674 0.759 1.00 93.44 89 ASP A C 1
ATOM 681 O O . ASP A 1 89 ? 2.555 9.545 1.280 1.00 93.44 89 ASP A O 1
ATOM 685 N N . ILE A 1 90 ? 2.945 7.380 0.796 1.00 94.81 90 ILE A N 1
ATOM 686 C CA . ILE A 1 90 ? 1.750 6.854 1.458 1.00 94.81 90 ILE A CA 1
ATOM 687 C C . ILE A 1 90 ? 1.830 7.066 2.975 1.00 94.81 90 ILE A C 1
ATOM 689 O O . ILE A 1 90 ? 0.842 7.475 3.586 1.00 94.81 90 ILE A O 1
ATOM 693 N N . ALA A 1 91 ? 2.983 6.807 3.596 1.00 92.94 91 ALA A N 1
ATOM 694 C CA . ALA A 1 91 ? 3.133 6.890 5.045 1.00 92.94 91 ALA A CA 1
ATOM 695 C C . ALA A 1 91 ? 3.024 8.343 5.526 1.00 92.94 91 ALA A C 1
ATOM 697 O O . ALA A 1 91 ? 2.304 8.616 6.490 1.00 92.94 91 ALA A O 1
ATOM 698 N N . ALA A 1 92 ? 3.662 9.279 4.818 1.00 93.50 92 ALA A N 1
ATOM 699 C CA . ALA A 1 92 ? 3.551 10.704 5.110 1.00 93.50 92 ALA A CA 1
ATOM 700 C C . ALA A 1 92 ? 2.109 11.206 4.957 1.00 93.50 92 ALA A C 1
ATOM 702 O O . ALA A 1 92 ? 1.604 11.901 5.840 1.00 93.50 92 ALA A O 1
ATOM 703 N N . CYS A 1 93 ? 1.415 10.818 3.882 1.00 95.00 93 CYS A N 1
ATOM 704 C CA . CYS A 1 93 ? 0.028 11.225 3.666 1.00 95.00 93 CYS A CA 1
ATOM 705 C C . CYS A 1 93 ? -0.903 10.719 4.776 1.00 95.00 93 CYS A C 1
ATOM 707 O O . CYS A 1 93 ? -1.690 11.482 5.339 1.00 95.00 93 CYS A O 1
ATOM 709 N N . LEU A 1 94 ? -0.780 9.447 5.153 1.00 95.06 94 LEU A N 1
ATOM 710 C CA . LEU A 1 94 ? -1.596 8.876 6.222 1.00 95.06 94 LEU A CA 1
ATOM 711 C C . LEU A 1 94 ? -1.249 9.476 7.579 1.00 95.06 94 LEU A C 1
ATOM 713 O O . LEU A 1 94 ? -2.153 9.734 8.368 1.00 95.06 94 LEU A O 1
ATOM 717 N N . GLY A 1 95 ? 0.026 9.775 7.829 1.00 95.25 95 GLY A N 1
ATOM 718 C CA . GLY A 1 95 ? 0.465 10.511 9.011 1.00 95.25 95 GLY A CA 1
ATOM 719 C C . GLY A 1 95 ? -0.201 11.885 9.133 1.00 95.25 95 GLY A C 1
ATOM 720 O O . GLY A 1 95 ? -0.632 12.249 10.223 1.00 95.25 95 GLY A O 1
ATOM 721 N N . GLN A 1 96 ? -0.360 12.611 8.021 1.00 95.62 96 GLN A N 1
ATOM 722 C CA . GLN A 1 96 ? -1.056 13.905 7.988 1.00 95.62 96 GLN A CA 1
ATOM 723 C C . GLN A 1 96 ? -2.574 13.780 8.195 1.00 95.62 96 GLN A C 1
ATOM 725 O O . GLN A 1 96 ? -3.187 14.653 8.803 1.00 95.62 96 GLN A O 1
ATOM 730 N N . MET A 1 97 ? -3.190 12.701 7.703 1.00 94.69 97 MET A N 1
ATOM 731 C CA . MET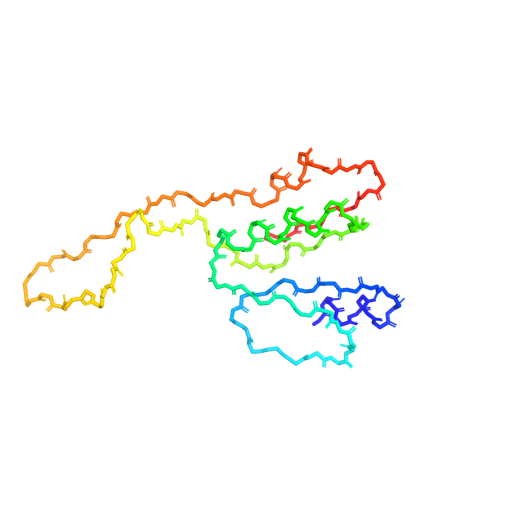 A 1 97 ? -4.634 12.447 7.842 1.00 94.69 97 MET A CA 1
ATOM 732 C C . MET A 1 97 ? -5.021 11.813 9.187 1.00 94.69 97 MET A C 1
ATOM 734 O O . MET A 1 97 ? -6.206 11.761 9.533 1.00 94.69 97 MET A O 1
ATOM 738 N N . LYS A 1 98 ? -4.037 11.285 9.920 1.00 95.75 98 LYS A N 1
ATOM 739 C CA . LYS A 1 98 ? -4.220 10.489 11.131 1.00 95.75 98 LYS A CA 1
ATOM 740 C C . LYS A 1 98 ? -4.966 11.274 12.212 1.00 95.75 98 LYS A C 1
ATOM 742 O O . LYS A 1 98 ? -4.539 12.336 12.655 1.00 95.75 98 LYS A O 1
ATOM 747 N N . LYS A 1 99 ? -6.039 10.676 12.725 1.00 95.25 99 LYS A N 1
ATOM 748 C CA . LYS A 1 99 ? -6.766 11.138 13.915 1.00 95.25 99 LYS A CA 1
ATOM 749 C C . LYS A 1 99 ? -6.121 10.586 15.188 1.00 95.25 99 LYS A C 1
ATOM 751 O O . LYS A 1 99 ? -5.399 9.586 15.165 1.00 95.25 99 LYS A O 1
ATOM 756 N N . GLU A 1 100 ? -6.419 11.208 16.324 1.00 93.06 100 GLU A N 1
ATOM 757 C CA . GLU A 1 100 ? -5.833 10.859 17.627 1.00 93.06 100 GLU A CA 1
ATOM 758 C C . GLU A 1 100 ? -5.993 9.368 17.971 1.00 93.06 100 GLU A C 1
ATOM 760 O O . GLU A 1 100 ? -5.018 8.702 18.309 1.00 93.06 100 GLU A O 1
ATOM 765 N N . ARG A 1 101 ? -7.192 8.815 17.741 1.00 94.50 101 ARG A N 1
ATOM 766 C CA . ARG A 1 101 ? -7.532 7.405 18.004 1.00 94.50 101 ARG A CA 1
ATOM 767 C C . ARG A 1 101 ? -6.931 6.381 17.034 1.00 94.50 101 ARG A C 1
ATOM 769 O O . ARG A 1 101 ? -7.077 5.189 17.269 1.00 94.50 101 ARG A O 1
ATOM 776 N N . GLN A 1 102 ? -6.342 6.823 15.923 1.00 96.94 102 GLN A N 1
ATOM 777 C CA . GLN A 1 102 ? -5.825 5.918 14.897 1.00 96.94 102 GLN A CA 1
ATOM 778 C C . GLN A 1 102 ? -4.377 5.526 15.187 1.00 96.94 102 GLN A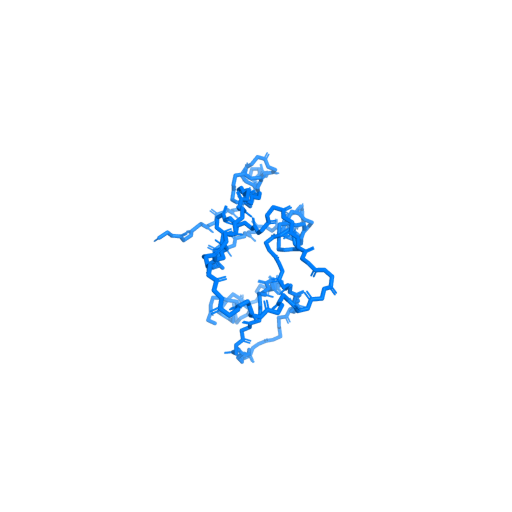 C 1
ATOM 780 O O . GLN A 1 102 ? -3.622 6.311 15.758 1.00 96.94 102 GLN A O 1
ATOM 785 N N . VAL A 1 103 ? -3.964 4.340 14.748 1.00 96.81 103 VAL A N 1
ATOM 786 C CA . VAL A 1 103 ? -2.579 3.856 14.860 1.00 96.81 103 VAL A CA 1
ATOM 787 C C . VAL A 1 103 ? -1.974 3.666 13.470 1.00 96.81 103 VAL A C 1
ATOM 789 O O . VAL A 1 103 ? -2.617 3.128 12.573 1.00 96.81 103 VAL A O 1
ATOM 792 N N . LEU A 1 104 ? -0.726 4.096 13.289 1.00 95.88 104 LEU A N 1
ATOM 793 C CA . LEU A 1 104 ? 0.026 3.907 12.050 1.00 95.88 104 LEU A CA 1
ATOM 794 C C . LEU A 1 104 ? 1.307 3.133 12.365 1.00 95.88 104 LEU A C 1
ATOM 796 O O . LEU A 1 104 ? 2.077 3.550 13.228 1.00 95.88 104 LEU A O 1
ATOM 800 N N . VAL A 1 105 ? 1.516 2.009 11.684 1.00 95.38 105 VAL A N 1
ATOM 801 C CA . VAL A 1 105 ? 2.705 1.161 11.823 1.00 95.38 105 VAL A CA 1
ATOM 802 C C . VAL A 1 105 ? 3.418 1.098 10.478 1.00 95.38 105 VAL A C 1
ATOM 804 O O . VAL A 1 105 ? 2.826 0.667 9.488 1.00 95.38 105 VAL A O 1
ATOM 807 N N . GLY A 1 106 ? 4.680 1.523 10.447 1.00 91.56 106 GLY A N 1
ATOM 808 C CA . GLY A 1 106 ? 5.560 1.426 9.281 1.00 91.56 106 GLY A CA 1
ATOM 809 C C . GLY A 1 106 ? 6.553 0.270 9.400 1.00 91.56 106 GLY A C 1
ATOM 810 O O . GLY A 1 106 ? 6.863 -0.169 10.507 1.00 91.56 106 GLY A O 1
ATOM 811 N N . PHE A 1 107 ? 7.046 -0.200 8.257 1.00 88.25 107 PHE A N 1
ATOM 812 C CA . PHE A 1 107 ? 8.167 -1.133 8.143 1.00 88.25 107 PHE A CA 1
ATOM 813 C C . PHE A 1 107 ? 9.275 -0.452 7.331 1.00 88.25 107 PHE A C 1
ATOM 815 O O . PHE A 1 107 ? 8.967 0.254 6.371 1.00 88.25 107 PHE A O 1
ATOM 822 N N . ALA A 1 108 ? 10.530 -0.642 7.738 1.00 74.88 108 ALA A N 1
ATOM 823 C CA . ALA A 1 108 ? 11.727 -0.113 7.087 1.00 74.88 108 ALA A CA 1
ATOM 824 C C . ALA A 1 108 ? 12.846 -1.157 7.142 1.00 74.88 108 ALA A C 1
ATOM 826 O O . ALA A 1 108 ? 12.908 -1.875 8.170 1.00 74.88 108 ALA A O 1
#

Foldseek 3Di:
DVQQVCVVVPDAAEDEDEPDDDDHPHDHNYDYDHALVRSLVVLLVPLLPDQEDEAPDPHDQKDFPDDDPDDDDDDPDDDDDTDIDGGDDSQVSSVVSDDPRHYYHYDD

Nearest PDB structures (foldseek):
  6thc-assembly1_B  TM=9.420E-01  e=2.760E-06  Mycolicibacterium smegmatis
  4qji-assembly3_B-2  TM=9.211E-01  e=4.730E-06  Mycolicibacterium smegmatis MC2 155
  6th2-assembly2_D  TM=9.346E-01  e=6.623E-06  Mycolicibacterium smegmatis MC2 155
  8owb-assembly2_D  TM=8.641E-01  e=3.865E-06  Mycolicibacterium smegmatis MC2 155
  6thc-assembly2_D  TM=8.539E-01  e=7.085E-06  Mycolicibacterium smegmatis

Sequence (108 aa):
AIADECAARGAKVIMISGPVLQQLKFPVRWFPVESGDQMYYAACRFFAEADAASHSAAVADFTPEQVADAKIKREKEGDMTLRLKPTNDIAACLGQMKKERQVLVGFA

Organism: NCBI:txid246787

Secondary structure (DSSP, 8-state):
-HHHHHHHTT---EEEE-S-----SS--EEEE--SHHHHHHHHHHHHTT-SEEEE-S---SEEESS--SSPPPPPSSSPPP--EEEPP-HHHHHHHH--TT-EEEE--